Protein AF-A0A522FB74-F1 (afdb_monomer_lite)

Foldseek 3Di:
DDDPPDDVVVVVVVVVVPDDPDPVNVVLVVCLVQVPDPVNVVVVVVVVVVLVCCQVPVVVPPRPQDPVRPPVVVVVVVVVVVNVVSNVSVVVVVVVVVVVVVVVVVVVVVVVVVVVVVVVVVVVVVVVVVVVVVVVVVVVVVVVVVVVVVVVD

Secondary structure (DSSP, 8-state):
-------HHHHHHHHSSSS---HHHHHHHHHHHHHT-HHHHHHHHHHHHHHHHIIIII-TTS-SS-TTTHHHHHHHHHHHHHHHHHHHHHHHHHHHHHHHHHHHHHHHHHHHHHHHHHHHHHHHHHHHHHHHHHHHHHHHHHHHHHHHHHHH-

pLDDT: mean 82.55, std 15.72, range [42.62, 97.88]

Structure (mmCIF, N/CA/C/O backbone):
data_AF-A0A522FB74-F1
#
_entry.id   AF-A0A522FB74-F1
#
loop_
_atom_site.group_PDB
_atom_site.id
_atom_site.type_symbol
_atom_site.label_atom_id
_atom_site.label_alt_id
_atom_site.label_comp_id
_atom_site.label_asym_id
_atom_site.label_entity_id
_atom_site.label_seq_id
_atom_site.pdbx_PDB_ins_code
_atom_site.Cartn_x
_atom_site.Cartn_y
_atom_site.Cartn_z
_atom_site.occupancy
_atom_site.B_iso_or_equiv
_atom_site.auth_seq_id
_atom_site.auth_comp_id
_atom_site.auth_asym_id
_atom_site.auth_atom_id
_atom_site.pdbx_PDB_model_num
ATOM 1 N N . MET A 1 1 ? -20.667 -21.931 10.296 1.00 43.41 1 MET A N 1
ATOM 2 C CA . MET A 1 1 ? -19.981 -20.623 10.207 1.00 43.41 1 MET A CA 1
ATOM 3 C C . MET A 1 1 ? -20.466 -19.927 8.941 1.00 43.41 1 MET A C 1
ATOM 5 O O . MET A 1 1 ? -20.115 -20.399 7.867 1.00 43.41 1 MET A O 1
ATOM 9 N N . PRO A 1 2 ? -21.346 -18.915 9.025 1.00 42.62 2 PRO A N 1
ATOM 10 C CA . PRO A 1 2 ? -21.845 -18.206 7.855 1.00 42.62 2 PRO A CA 1
ATOM 11 C C . PRO A 1 2 ? -20.924 -17.029 7.503 1.00 42.62 2 PRO A C 1
ATOM 13 O O . PRO A 1 2 ? -20.409 -16.326 8.369 1.00 42.62 2 PRO A O 1
ATOM 16 N N . SER A 1 3 ? -20.697 -16.859 6.207 1.00 48.84 3 SER A N 1
ATOM 17 C CA . SER A 1 3 ? -19.811 -15.882 5.580 1.00 48.84 3 SER A CA 1
ATOM 18 C C . SER A 1 3 ? -20.250 -14.430 5.818 1.00 48.84 3 SER A C 1
ATOM 20 O O . SER A 1 3 ? -21.257 -13.981 5.270 1.00 48.84 3 SER A O 1
ATOM 22 N N . MET A 1 4 ? -19.442 -13.669 6.558 1.00 46.50 4 MET A N 1
ATOM 23 C CA . MET A 1 4 ? -19.565 -12.216 6.769 1.00 46.50 4 MET A CA 1
ATOM 24 C C . MET A 1 4 ? -19.074 -11.415 5.543 1.00 46.50 4 MET A C 1
ATOM 26 O O . MET A 1 4 ? -18.213 -10.552 5.659 1.00 46.50 4 MET A O 1
ATOM 30 N N . SER A 1 5 ? -19.584 -11.725 4.345 1.00 51.00 5 SER A N 1
ATOM 31 C CA . SER A 1 5 ? -19.177 -11.077 3.081 1.00 51.00 5 SER A CA 1
ATOM 32 C C . SER A 1 5 ? -20.302 -10.274 2.408 1.00 51.00 5 SER A C 1
ATOM 34 O O . SER A 1 5 ? -20.207 -9.970 1.224 1.00 51.00 5 SER A O 1
ATOM 36 N N . ASN A 1 6 ? -21.371 -9.924 3.129 1.00 47.00 6 ASN A N 1
ATOM 37 C CA . ASN A 1 6 ? -22.521 -9.202 2.565 1.00 47.00 6 ASN A CA 1
ATOM 38 C C . ASN A 1 6 ? -22.903 -7.965 3.396 1.00 47.00 6 ASN A C 1
ATOM 40 O O . ASN A 1 6 ? -24.075 -7.739 3.683 1.00 47.00 6 ASN A O 1
ATOM 44 N N . SER A 1 7 ? -21.921 -7.142 3.775 1.00 51.22 7 SER A N 1
ATOM 45 C CA . SER A 1 7 ? -22.206 -5.786 4.257 1.00 51.22 7 SER A CA 1
ATOM 46 C C . SER A 1 7 ? -22.421 -4.865 3.044 1.00 51.22 7 SER A C 1
ATOM 48 O O . SER A 1 7 ? -21.461 -4.649 2.300 1.00 51.22 7 SER A O 1
ATOM 50 N N . PRO A 1 8 ? -23.629 -4.304 2.818 1.00 50.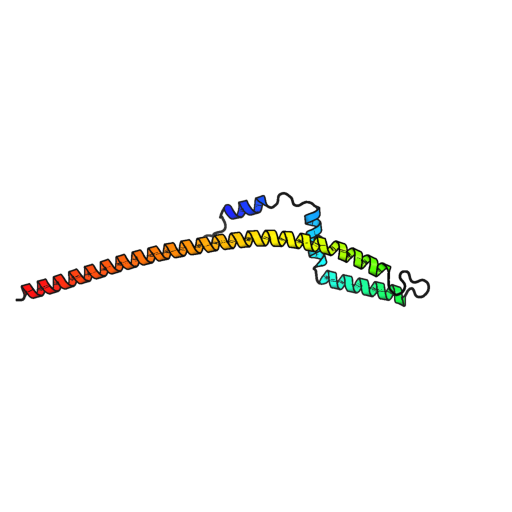22 8 PRO A N 1
ATOM 51 C CA . PRO A 1 8 ? -23.916 -3.433 1.666 1.00 50.22 8 PRO A CA 1
ATOM 52 C C . PRO A 1 8 ? -22.989 -2.205 1.597 1.00 50.22 8 PRO A C 1
ATOM 54 O O . PRO A 1 8 ? -22.637 -1.749 0.515 1.00 50.22 8 PRO A O 1
ATOM 57 N N . LEU 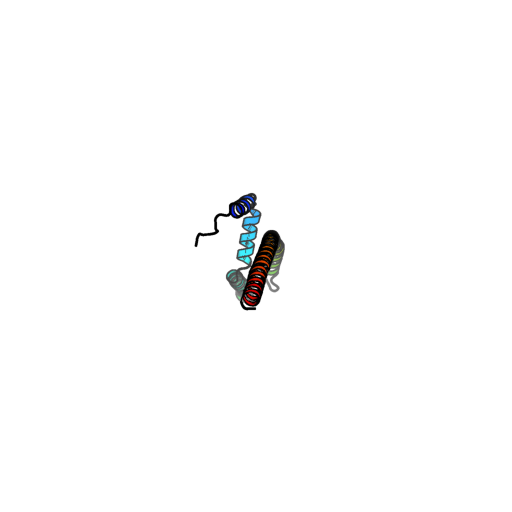A 1 9 ? -22.455 -1.779 2.746 1.00 52.88 9 LEU A N 1
ATOM 58 C CA . LEU A 1 9 ? -21.502 -0.673 2.866 1.00 52.88 9 LEU A CA 1
ATOM 59 C C . LEU A 1 9 ? -20.202 -0.872 2.061 1.00 52.88 9 LEU A C 1
ATOM 61 O O . LEU A 1 9 ? -19.642 0.101 1.569 1.00 52.88 9 LEU A O 1
ATOM 65 N N . VAL A 1 10 ? -19.721 -2.113 1.885 1.00 53.56 10 VAL A N 1
ATOM 66 C CA . VAL A 1 10 ? -18.457 -2.381 1.162 1.00 53.56 10 VAL A CA 1
ATOM 67 C C . VAL A 1 10 ? -18.645 -2.297 -0.357 1.00 53.56 10 VAL A C 1
ATOM 69 O O . VAL A 1 10 ? -17.727 -1.895 -1.074 1.00 53.56 10 VAL A O 1
ATOM 72 N N . LYS A 1 11 ? -19.840 -2.634 -0.859 1.00 49.81 11 LYS A N 1
ATOM 73 C CA . LYS A 1 11 ? -20.164 -2.548 -2.291 1.00 49.81 11 LYS A CA 1
ATOM 74 C C . LYS A 1 11 ? -20.390 -1.105 -2.739 1.00 49.81 11 LYS A C 1
ATOM 76 O O . LYS A 1 11 ? -19.923 -0.733 -3.813 1.00 49.81 11 LYS A O 1
ATOM 81 N N . ASP A 1 12 ? -21.025 -0.292 -1.899 1.00 51.41 12 ASP A N 1
ATOM 82 C CA . ASP A 1 12 ? -21.422 1.073 -2.262 1.00 51.41 12 ASP A CA 1
ATOM 83 C C . ASP A 1 12 ? -20.247 2.068 -2.278 1.00 51.41 12 ASP A C 1
ATOM 85 O O . ASP A 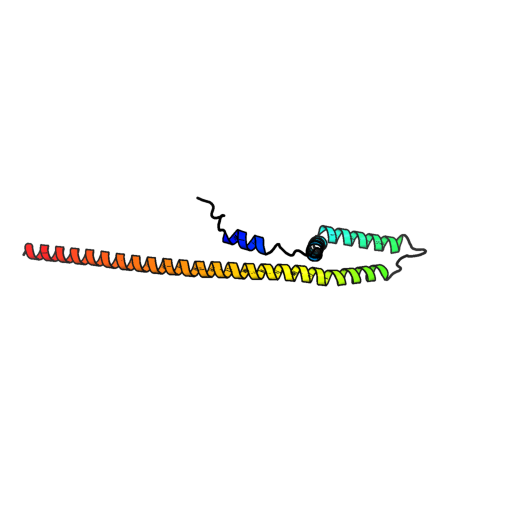1 12 ? -20.276 3.061 -3.007 1.00 51.41 12 ASP A O 1
ATOM 89 N N . THR A 1 13 ? -19.171 1.803 -1.527 1.00 54.12 13 THR A N 1
ATOM 90 C CA . THR A 1 13 ? -17.939 2.613 -1.594 1.00 54.12 13 THR A CA 1
ATOM 91 C C . THR A 1 13 ? -17.078 2.265 -2.813 1.00 54.12 13 THR A C 1
ATOM 93 O O . THR A 1 13 ? -16.439 3.151 -3.380 1.00 54.12 13 THR A O 1
ATOM 96 N N . GLN A 1 14 ? -17.073 1.002 -3.257 1.00 49.94 14 GLN A N 1
ATOM 97 C CA . GLN A 1 14 ? -16.309 0.591 -4.441 1.00 49.94 14 GLN A CA 1
ATOM 98 C C . GLN A 1 14 ? -16.949 1.062 -5.755 1.00 49.94 14 GLN A C 1
ATOM 100 O O . GLN A 1 14 ? -16.217 1.368 -6.693 1.00 49.94 14 GLN A O 1
ATOM 105 N N . SER A 1 15 ? -18.282 1.163 -5.828 1.00 46.66 15 SER A N 1
ATOM 106 C CA . SER A 1 15 ? -18.995 1.552 -7.055 1.00 46.66 15 SER A CA 1
ATOM 107 C C . SER A 1 15 ? -18.940 3.052 -7.374 1.00 46.66 15 SER A C 1
ATOM 109 O O . SER A 1 15 ? -19.028 3.422 -8.540 1.00 46.66 15 SER A O 1
ATOM 111 N N . LYS A 1 16 ? -18.742 3.925 -6.376 1.00 46.28 16 LYS A N 1
ATOM 112 C CA . LYS A 1 16 ? -18.698 5.390 -6.574 1.00 46.28 16 LYS A CA 1
ATOM 113 C C . LYS A 1 16 ? -17.320 5.967 -6.918 1.00 46.28 16 LYS A C 1
ATOM 115 O O . LYS A 1 16 ? -17.236 7.127 -7.300 1.00 46.28 16 LYS A O 1
ATOM 120 N N . GLN A 1 17 ? -16.235 5.200 -6.789 1.00 50.44 17 GLN A N 1
ATOM 121 C CA . GLN A 1 17 ? -14.875 5.677 -7.105 1.00 50.44 17 GLN A CA 1
ATOM 122 C C . GLN A 1 17 ? -14.443 5.418 -8.557 1.00 50.44 17 GLN A C 1
ATOM 124 O O . GLN A 1 17 ? -13.392 5.900 -8.977 1.00 50.44 17 GLN A O 1
ATOM 129 N N . SER A 1 18 ? -15.222 4.656 -9.324 1.00 49.25 18 SER A N 1
ATOM 130 C CA . SER A 1 18 ? -14.864 4.204 -10.673 1.00 49.25 18 SER A CA 1
ATOM 131 C C . SER A 1 18 ? -15.356 5.097 -11.816 1.00 49.25 18 SER A C 1
ATOM 133 O O . SER A 1 18 ? -15.224 4.692 -12.966 1.00 49.25 18 SER A O 1
ATOM 135 N N . GLU A 1 19 ? -15.921 6.278 -11.548 1.00 50.53 19 GLU A N 1
ATOM 136 C CA . GLU A 1 19 ? -16.650 7.019 -12.592 1.00 50.53 19 GLU A CA 1
ATOM 137 C C . GLU A 1 19 ? -15.868 8.064 -13.398 1.00 50.53 19 GLU A C 1
ATOM 139 O O . GLU A 1 19 ? -16.383 8.489 -14.421 1.00 50.53 19 GLU A O 1
ATOM 144 N N . GLU A 1 20 ? -14.603 8.384 -13.102 1.00 51.19 20 GLU A N 1
ATOM 145 C CA . GLU A 1 20 ? -13.811 9.251 -14.005 1.00 51.19 20 GLU A CA 1
ATOM 146 C C . GLU A 1 20 ? -12.353 8.794 -14.159 1.00 51.19 20 GLU A C 1
ATOM 148 O O . GLU A 1 20 ? -11.385 9.502 -13.871 1.00 51.19 20 GLU A O 1
ATOM 153 N N . ALA A 1 21 ? -12.158 7.567 -14.646 1.00 57.88 21 ALA A N 1
ATOM 154 C CA . ALA A 1 21 ? -10.855 7.162 -15.161 1.00 57.88 21 ALA A CA 1
ATOM 155 C C . ALA A 1 21 ? -10.620 7.814 -16.536 1.00 57.88 21 ALA A C 1
ATOM 157 O O . ALA A 1 21 ? -10.819 7.193 -17.578 1.00 57.88 21 ALA A O 1
ATOM 158 N N . THR A 1 22 ? -10.186 9.077 -16.546 1.00 73.12 22 THR A N 1
ATOM 159 C CA . THR A 1 22 ? -9.693 9.745 -17.759 1.00 73.12 22 THR A CA 1
ATOM 160 C C . THR A 1 22 ? -8.660 8.851 -18.448 1.00 73.12 22 THR A C 1
ATOM 162 O O . THR A 1 22 ? -7.782 8.295 -17.788 1.00 73.12 22 THR A O 1
ATOM 165 N N . ILE A 1 23 ? -8.729 8.727 -19.777 1.00 72.94 23 ILE A N 1
ATOM 166 C CA . ILE A 1 23 ? -7.846 7.865 -20.591 1.00 72.94 23 ILE A CA 1
ATOM 167 C C . ILE A 1 23 ? -6.359 8.082 -20.245 1.00 72.94 23 ILE A C 1
ATOM 169 O O . ILE A 1 23 ? -5.582 7.127 -20.181 1.00 72.94 23 ILE A O 1
ATOM 173 N N . GLY A 1 24 ? -5.978 9.326 -19.928 1.00 73.06 24 GLY A N 1
ATOM 174 C CA . GLY A 1 24 ? -4.637 9.684 -19.462 1.00 73.06 24 GLY A CA 1
ATOM 175 C C . GLY A 1 24 ? -4.211 8.995 -18.158 1.00 73.06 24 GLY A C 1
ATOM 176 O O . GLY A 1 24 ? -3.069 8.559 -18.059 1.00 73.06 24 GLY A O 1
ATOM 177 N N . ASN A 1 25 ? -5.118 8.808 -17.194 1.00 71.75 25 ASN A N 1
ATOM 178 C CA . ASN A 1 25 ? -4.823 8.116 -15.934 1.00 71.75 25 ASN A CA 1
ATOM 179 C C . ASN A 1 25 ? -4.562 6.622 -16.154 1.00 71.75 25 ASN A C 1
ATOM 181 O O . ASN A 1 25 ? -3.636 6.070 -15.562 1.00 71.75 25 ASN A O 1
ATOM 185 N N . ILE A 1 26 ? -5.336 5.985 -17.038 1.00 76.81 26 ILE A N 1
ATOM 186 C CA . ILE A 1 26 ? -5.166 4.566 -17.384 1.00 76.81 26 ILE A CA 1
ATOM 187 C C . ILE A 1 26 ? -3.825 4.356 -18.093 1.00 76.81 26 ILE A C 1
ATOM 189 O O . ILE A 1 26 ? -3.089 3.422 -17.770 1.00 76.81 26 ILE A O 1
ATOM 193 N N . LEU A 1 27 ? -3.487 5.236 -19.041 1.00 76.62 27 LEU A N 1
ATOM 194 C CA . LEU A 1 27 ? -2.220 5.173 -19.763 1.00 76.62 27 LEU A CA 1
ATOM 195 C C . LEU A 1 27 ? -1.026 5.430 -18.832 1.00 76.62 27 LEU A C 1
ATOM 197 O O . LEU A 1 27 ? -0.058 4.672 -18.866 1.00 76.62 27 LEU A O 1
ATOM 201 N N . ALA A 1 28 ? -1.118 6.436 -17.958 1.00 76.56 28 ALA A N 1
ATOM 202 C CA . ALA A 1 28 ? -0.094 6.751 -16.966 1.00 76.56 28 ALA A CA 1
ATOM 203 C C . ALA A 1 28 ? 0.159 5.584 -15.997 1.00 76.56 28 ALA A C 1
ATOM 205 O O . ALA A 1 28 ? 1.315 5.238 -15.763 1.00 76.56 28 ALA A O 1
ATOM 206 N N . ASP A 1 29 ? -0.889 4.925 -15.487 1.00 74.31 29 ASP A N 1
ATOM 207 C CA . ASP A 1 29 ? -0.718 3.750 -14.621 1.00 74.31 29 ASP A CA 1
ATOM 208 C C . ASP A 1 29 ? -0.073 2.579 -15.360 1.00 74.31 29 ASP A C 1
ATOM 210 O O . ASP A 1 29 ? 0.813 1.917 -14.818 1.00 74.31 29 ASP A O 1
ATOM 214 N N . LYS A 1 30 ? -0.452 2.344 -16.620 1.00 78.12 30 LYS A N 1
ATOM 215 C CA . LYS A 1 30 ? 0.164 1.289 -17.433 1.00 78.12 30 LYS A CA 1
ATOM 216 C C . LYS A 1 30 ? 1.650 1.557 -17.674 1.00 78.12 30 LYS A C 1
ATOM 218 O O . LYS A 1 30 ? 2.453 0.635 -17.550 1.00 78.12 30 LYS A O 1
ATOM 223 N N . ILE A 1 31 ? 2.013 2.805 -17.979 1.00 76.81 31 ILE A N 1
ATOM 224 C CA . ILE A 1 31 ? 3.406 3.229 -18.181 1.00 76.81 31 ILE A CA 1
ATOM 225 C C . ILE A 1 31 ? 4.198 3.122 -16.874 1.00 76.81 31 ILE A C 1
ATOM 227 O O . ILE A 1 31 ? 5.315 2.613 -16.893 1.00 76.81 31 ILE A O 1
ATOM 231 N N . ALA A 1 32 ? 3.626 3.523 -15.735 1.00 78.75 32 ALA A N 1
ATOM 232 C CA . ALA A 1 32 ? 4.281 3.415 -14.432 1.00 78.75 32 ALA A CA 1
ATOM 233 C C . ALA A 1 32 ? 4.533 1.951 -14.026 1.00 78.75 32 ALA A C 1
ATOM 235 O O . ALA A 1 32 ? 5.622 1.609 -13.564 1.00 78.75 32 ALA A O 1
ATOM 236 N N . ILE A 1 33 ? 3.555 1.064 -14.244 1.00 76.00 33 ILE A N 1
ATOM 237 C CA . ILE A 1 33 ? 3.686 -0.374 -13.959 1.00 76.00 33 ILE A CA 1
ATOM 238 C C . ILE A 1 33 ? 4.703 -1.031 -14.901 1.00 76.00 33 ILE A C 1
ATOM 240 O O . ILE A 1 33 ? 5.499 -1.865 -14.470 1.00 76.00 33 ILE A O 1
ATOM 244 N N . PHE A 1 34 ? 4.702 -0.653 -16.181 1.00 77.88 34 PHE A N 1
ATOM 245 C CA . PHE A 1 34 ? 5.637 -1.188 -17.168 1.00 77.88 34 PHE A CA 1
ATOM 246 C C . PHE A 1 34 ? 7.076 -0.714 -16.918 1.00 77.88 34 PHE A C 1
ATOM 248 O O . PHE A 1 34 ? 7.994 -1.533 -16.886 1.00 77.88 34 PHE A O 1
ATOM 255 N N . GLY A 1 35 ? 7.263 0.584 -16.662 1.00 77.94 35 GLY A N 1
ATOM 256 C CA . GLY A 1 35 ? 8.562 1.192 -16.371 1.00 77.94 35 GLY A CA 1
ATOM 257 C C . GLY A 1 35 ? 9.191 0.712 -15.059 1.00 77.94 35 GLY A C 1
ATOM 258 O O . GLY A 1 35 ? 10.412 0.680 -14.952 1.00 77.94 35 GLY A O 1
ATOM 259 N N . GLY A 1 36 ? 8.381 0.277 -14.088 1.00 75.19 36 GLY A N 1
ATOM 260 C CA . GLY A 1 36 ? 8.849 -0.291 -12.818 1.00 75.19 36 GLY A CA 1
ATOM 261 C C . GLY A 1 36 ? 9.206 -1.784 -12.858 1.00 75.19 36 GLY A C 1
ATOM 262 O O . GLY A 1 36 ? 9.572 -2.351 -11.829 1.00 75.19 36 GLY A O 1
ATOM 263 N N . SER A 1 37 ? 9.078 -2.458 -14.005 1.00 87.50 37 SER A N 1
ATOM 264 C CA . SER A 1 37 ? 9.347 -3.895 -14.108 1.00 87.50 37 SER A CA 1
ATOM 265 C C . SER A 1 37 ? 10.840 -4.194 -14.258 1.00 87.50 37 SER A C 1
ATOM 267 O O . SER A 1 37 ? 11.506 -3.678 -15.155 1.00 87.50 37 SER A O 1
ATOM 269 N N . TRP A 1 38 ? 11.350 -5.138 -13.461 1.00 87.25 38 TRP A N 1
ATOM 270 C CA . TRP A 1 38 ? 12.729 -5.638 -13.563 1.00 87.25 38 TRP A CA 1
ATOM 271 C C . TRP A 1 38 ? 13.093 -6.134 -14.970 1.00 87.25 38 TRP A C 1
ATOM 273 O O . TRP A 1 38 ? 14.211 -5.928 -15.435 1.00 87.25 38 TRP A O 1
ATOM 283 N N . LYS A 1 39 ? 12.138 -6.745 -15.684 1.00 88.44 39 LYS A N 1
ATOM 284 C CA . LYS A 1 39 ? 12.358 -7.233 -17.055 1.00 88.44 39 LYS A CA 1
ATOM 285 C C . LYS A 1 39 ? 12.546 -6.089 -18.055 1.00 88.44 39 LYS A C 1
ATOM 287 O O . LYS A 1 39 ? 13.373 -6.206 -18.955 1.00 88.44 39 LYS A O 1
ATOM 292 N N . PHE A 1 40 ? 11.806 -4.990 -17.887 1.00 87.75 40 PHE A N 1
ATOM 293 C CA . PHE A 1 40 ? 11.937 -3.804 -18.735 1.00 87.75 40 PHE A CA 1
ATOM 294 C C . PHE A 1 40 ? 13.299 -3.139 -18.527 1.00 87.75 40 PHE A C 1
ATOM 296 O O . PHE A 1 40 ? 13.991 -2.867 -19.503 1.00 87.75 40 PHE A O 1
ATOM 303 N N . LEU A 1 41 ? 13.718 -2.969 -17.270 1.00 88.19 41 LEU A N 1
ATOM 304 C CA . LEU A 1 41 ? 14.999 -2.350 -16.930 1.00 88.19 41 LEU A CA 1
ATOM 305 C C . LEU A 1 41 ? 16.185 -3.116 -17.537 1.00 88.19 41 LEU A C 1
ATOM 307 O O . LEU A 1 41 ? 17.056 -2.511 -18.158 1.00 88.19 41 LEU A O 1
ATOM 311 N N . ILE A 1 42 ? 16.183 -4.449 -17.432 1.00 91.81 42 ILE A N 1
ATOM 312 C CA . ILE A 1 42 ? 17.231 -5.302 -18.013 1.00 91.81 42 ILE A CA 1
ATOM 313 C C . ILE A 1 42 ? 17.218 -5.229 -19.547 1.00 91.81 42 ILE A C 1
ATOM 315 O O . ILE A 1 42 ? 18.267 -5.040 -20.160 1.00 91.81 42 ILE A O 1
ATOM 319 N N . SER A 1 43 ? 16.044 -5.330 -20.180 1.00 91.94 43 SER A N 1
ATOM 320 C CA . SER A 1 43 ? 15.928 -5.224 -21.642 1.00 91.94 43 SER A CA 1
ATOM 321 C C . SER A 1 43 ? 16.382 -3.856 -22.162 1.00 91.94 43 SER A C 1
ATOM 323 O O . SER A 1 43 ? 17.030 -3.784 -23.204 1.00 91.94 43 SER A O 1
ATOM 325 N N . PHE A 1 44 ? 16.051 -2.779 -21.448 1.00 89.88 44 PHE A N 1
ATOM 326 C CA . PHE A 1 44 ? 16.448 -1.417 -21.793 1.00 89.88 44 PHE A CA 1
ATOM 327 C C . PHE A 1 44 ? 17.963 -1.227 -21.649 1.00 89.88 44 PHE A C 1
ATOM 329 O O . PHE A 1 44 ? 18.599 -0.696 -22.553 1.00 89.88 44 PHE A O 1
ATOM 336 N N . ALA A 1 45 ? 18.569 -1.743 -20.576 1.00 90.38 45 ALA A N 1
ATOM 337 C CA . ALA A 1 45 ? 20.019 -1.713 -20.390 1.00 90.38 45 ALA A CA 1
ATOM 338 C C . ALA A 1 45 ? 20.770 -2.475 -21.498 1.00 90.38 45 ALA A C 1
ATOM 340 O O . ALA A 1 45 ? 21.771 -1.979 -22.015 1.00 90.38 45 ALA A O 1
ATOM 341 N N . ILE A 1 46 ? 20.266 -3.643 -21.913 1.00 94.81 46 ILE A N 1
ATOM 342 C CA . ILE A 1 46 ? 20.836 -4.409 -23.033 1.00 94.81 46 ILE A CA 1
ATOM 343 C C . ILE A 1 46 ? 20.722 -3.619 -24.339 1.00 94.81 46 ILE A C 1
ATOM 345 O O . ILE A 1 46 ? 21.703 -3.513 -25.069 1.00 94.81 46 ILE A O 1
ATOM 349 N N . PHE A 1 47 ? 19.557 -3.030 -24.623 1.00 91.56 47 PHE A N 1
ATOM 350 C CA . PHE A 1 47 ? 19.361 -2.194 -25.809 1.00 91.56 47 PHE A CA 1
ATOM 351 C C . PHE A 1 47 ? 20.361 -1.028 -25.857 1.00 91.56 47 PHE A C 1
ATOM 353 O O . PHE A 1 47 ? 20.997 -0.800 -26.885 1.00 91.56 47 PHE A O 1
ATOM 360 N N . MET A 1 48 ? 20.562 -0.347 -24.728 1.00 89.75 48 MET A N 1
ATOM 361 C CA . MET A 1 48 ? 21.531 0.744 -24.598 1.00 89.75 48 MET A CA 1
ATOM 362 C C . MET A 1 48 ? 22.971 0.269 -24.822 1.00 89.75 48 MET A C 1
ATOM 364 O O . MET A 1 48 ? 23.728 0.921 -25.538 1.00 89.75 48 MET A O 1
ATOM 368 N N . ALA A 1 49 ? 23.348 -0.887 -24.266 1.00 90.00 49 ALA A N 1
ATOM 369 C CA . ALA A 1 49 ? 24.668 -1.478 -24.477 1.00 90.00 49 ALA A CA 1
ATOM 370 C C . ALA A 1 49 ? 24.900 -1.862 -25.948 1.00 90.00 49 ALA A C 1
ATOM 372 O O . ALA A 1 49 ? 25.968 -1.592 -26.495 1.00 90.00 49 ALA A O 1
ATOM 373 N N . VAL A 1 50 ? 23.894 -2.436 -26.614 1.00 90.62 50 VAL A N 1
ATOM 374 C CA . VAL A 1 50 ? 23.959 -2.766 -28.046 1.00 90.62 50 VAL A CA 1
ATOM 375 C C . VAL A 1 50 ? 24.101 -1.499 -28.890 1.00 90.62 50 VAL A C 1
ATOM 377 O O . VAL A 1 50 ? 24.944 -1.465 -29.783 1.00 90.62 50 VAL A O 1
ATOM 380 N N . TRP A 1 51 ? 23.338 -0.445 -28.588 1.00 85.69 51 TRP A N 1
ATOM 381 C CA . TRP A 1 51 ? 23.429 0.841 -29.288 1.00 85.69 51 TRP A CA 1
ATOM 382 C C . TRP A 1 51 ? 24.817 1.476 -29.157 1.00 85.69 51 TRP A C 1
ATOM 384 O O . TRP A 1 51 ? 25.382 1.959 -30.143 1.00 85.69 51 TRP A O 1
ATOM 394 N N . LEU A 1 52 ? 25.378 1.429 -27.946 1.00 85.06 52 LEU A N 1
ATOM 395 C CA . LEU A 1 52 ? 26.714 1.919 -27.635 1.00 85.06 52 LEU A CA 1
ATOM 396 C C . LEU A 1 52 ? 27.793 1.159 -28.422 1.00 85.06 52 LEU A C 1
ATOM 398 O O . LEU A 1 52 ? 28.636 1.774 -29.074 1.00 85.06 52 LEU A O 1
ATOM 402 N N . ILE A 1 53 ? 27.747 -0.177 -28.396 1.00 85.94 53 ILE A N 1
ATOM 403 C CA . ILE A 1 53 ? 28.692 -1.051 -29.107 1.00 85.94 53 ILE A CA 1
ATOM 404 C C . ILE A 1 53 ? 28.569 -0.858 -30.622 1.00 85.94 53 ILE A C 1
ATOM 406 O O . ILE A 1 53 ? 29.584 -0.758 -31.305 1.00 85.94 53 ILE A O 1
ATOM 410 N N . ALA A 1 54 ? 27.349 -0.756 -31.156 1.00 84.19 54 ALA A N 1
ATOM 411 C CA . ALA A 1 54 ? 27.120 -0.549 -32.582 1.00 84.19 54 ALA A CA 1
ATOM 412 C C . ALA A 1 54 ? 27.681 0.795 -33.073 1.00 84.19 54 ALA A C 1
ATOM 414 O O . ALA A 1 54 ? 28.391 0.830 -34.078 1.00 84.19 54 ALA A O 1
ATOM 415 N N . ASN A 1 55 ? 27.436 1.891 -32.349 1.00 82.06 55 ASN A N 1
ATOM 416 C CA . ASN A 1 55 ? 27.981 3.201 -32.722 1.00 82.06 55 ASN A CA 1
ATOM 417 C C . ASN A 1 55 ? 29.505 3.280 -32.551 1.00 82.06 55 ASN A C 1
ATOM 419 O O . ASN A 1 55 ? 30.163 3.954 -33.337 1.00 82.06 55 ASN A O 1
ATOM 423 N N . SER A 1 56 ? 30.067 2.576 -31.564 1.00 77.25 56 SER A N 1
ATOM 424 C CA . SER A 1 56 ? 31.505 2.602 -31.276 1.00 77.25 56 SER A CA 1
ATOM 425 C C . SER A 1 56 ? 32.334 1.683 -32.191 1.00 77.25 56 SER A C 1
ATOM 427 O O . SER A 1 56 ? 33.392 2.090 -32.662 1.00 77.25 56 SER A O 1
ATOM 429 N N . LEU A 1 57 ? 31.868 0.458 -32.481 1.00 72.88 57 LEU A N 1
ATOM 430 C CA . LEU A 1 57 ? 32.642 -0.546 -33.234 1.00 72.88 57 LEU A CA 1
ATOM 431 C C . LEU A 1 57 ? 32.247 -0.671 -34.712 1.00 72.88 57 LEU A C 1
ATOM 433 O O . LEU A 1 57 ? 33.117 -0.891 -35.550 1.00 72.88 57 LEU A O 1
ATOM 437 N N . ILE A 1 58 ? 30.955 -0.587 -35.049 1.00 65.12 58 ILE A N 1
ATOM 438 C CA . ILE A 1 58 ? 30.476 -0.864 -36.417 1.00 65.12 58 ILE A CA 1
ATOM 439 C C . ILE A 1 58 ? 30.595 0.373 -37.312 1.00 65.12 58 ILE A C 1
ATOM 441 O O . ILE A 1 58 ? 30.813 0.257 -38.516 1.00 65.12 58 ILE A O 1
ATOM 445 N N . PHE A 1 59 ? 30.482 1.565 -36.733 1.00 62.03 59 PHE A N 1
ATOM 446 C CA . PHE A 1 59 ? 30.335 2.809 -37.478 1.00 62.03 59 PHE A CA 1
ATOM 447 C C . PHE A 1 59 ? 31.587 3.698 -37.400 1.00 62.03 59 PHE A C 1
ATOM 449 O O . PHE A 1 59 ? 31.495 4.917 -37.306 1.00 62.03 59 PHE A O 1
ATOM 456 N N . TRP A 1 60 ? 32.776 3.089 -37.471 1.00 59.75 60 TRP A N 1
ATOM 457 C CA . TRP A 1 60 ? 34.060 3.787 -37.299 1.00 59.75 60 TRP A CA 1
ATOM 458 C C . TRP A 1 60 ? 34.304 4.891 -38.350 1.00 59.75 60 TRP A C 1
ATOM 460 O O . TRP A 1 60 ? 34.966 5.884 -38.061 1.00 59.75 60 TRP A O 1
ATOM 470 N N . TRP A 1 61 ? 33.737 4.761 -39.558 1.00 62.88 61 TRP A N 1
ATOM 471 C CA . TRP A 1 61 ? 33.957 5.715 -40.655 1.00 62.88 61 TRP A CA 1
ATOM 472 C C . TRP A 1 61 ? 32.981 6.905 -40.709 1.00 62.88 61 TRP A C 1
ATOM 474 O O . TRP A 1 61 ? 33.329 7.911 -41.315 1.00 62.88 61 TRP A O 1
ATOM 484 N N . ASN A 1 62 ? 31.781 6.815 -40.118 1.00 69.12 62 ASN A N 1
ATOM 485 C CA . ASN A 1 62 ? 30.762 7.887 -40.144 1.00 69.12 62 ASN A CA 1
ATOM 486 C C . ASN A 1 62 ? 29.804 7.817 -38.935 1.00 69.12 62 ASN A C 1
ATOM 488 O O . ASN A 1 62 ? 28.597 7.681 -39.130 1.00 69.12 62 ASN A O 1
ATOM 492 N N . PRO A 1 63 ? 30.301 7.803 -37.687 1.00 69.69 63 PRO A N 1
ATOM 493 C CA . PRO A 1 63 ? 29.481 7.464 -36.526 1.00 69.69 63 PRO A CA 1
ATOM 494 C C . PRO A 1 63 ? 28.212 8.320 -36.444 1.00 69.69 63 PRO A C 1
ATOM 496 O O . PRO A 1 63 ? 28.287 9.547 -36.464 1.00 69.69 63 PRO A O 1
ATOM 499 N N . ALA A 1 64 ? 27.050 7.662 -36.363 1.00 71.50 64 ALA A N 1
ATOM 500 C CA . ALA A 1 64 ? 25.755 8.339 -36.281 1.00 71.50 64 ALA A CA 1
ATOM 501 C C . ALA A 1 64 ? 25.599 9.116 -34.959 1.00 71.50 64 ALA A C 1
ATOM 503 O O . ALA A 1 64 ? 24.972 10.173 -34.942 1.00 71.50 64 ALA A O 1
ATOM 504 N N . ASP A 1 65 ? 26.205 8.619 -33.875 1.00 79.69 65 ASP A N 1
ATOM 505 C CA . ASP A 1 65 ? 26.319 9.305 -32.583 1.00 79.69 65 ASP A CA 1
ATOM 506 C C . ASP A 1 65 ? 27.757 9.147 -32.035 1.00 79.69 65 ASP A C 1
ATOM 508 O O . ASP A 1 65 ? 28.056 8.164 -31.348 1.00 79.69 65 ASP A O 1
ATOM 512 N N . PRO A 1 66 ? 28.692 10.053 -32.391 1.00 76.75 66 PRO A N 1
ATOM 513 C CA . PRO A 1 66 ? 30.073 10.004 -31.919 1.00 76.75 66 PRO A CA 1
ATOM 514 C C . PRO A 1 66 ? 30.149 10.167 -30.399 1.00 76.75 66 PRO A C 1
ATOM 516 O O . PRO A 1 66 ? 29.336 10.869 -29.797 1.00 76.75 66 PRO A O 1
ATOM 519 N N . TYR A 1 67 ? 31.177 9.587 -29.773 1.00 72.75 67 TYR A N 1
ATOM 520 C CA . TYR A 1 67 ? 31.492 9.857 -28.366 1.00 72.75 67 TYR A CA 1
ATOM 521 C C . TYR A 1 67 ? 31.591 11.382 -28.160 1.00 72.75 67 TYR A C 1
ATOM 523 O O . TYR A 1 67 ? 32.404 12.004 -28.850 1.00 72.75 67 TYR A O 1
ATOM 531 N N . PRO A 1 68 ? 30.774 12.024 -27.294 1.00 76.25 68 PRO A N 1
ATOM 532 C CA . PRO A 1 68 ? 30.157 11.527 -26.051 1.00 76.25 68 PRO A CA 1
ATOM 533 C C . PRO A 1 68 ? 28.654 11.120 -26.093 1.00 76.25 68 PRO A C 1
ATOM 535 O O . PRO A 1 68 ? 27.993 11.169 -25.058 1.00 76.25 68 PRO A O 1
ATOM 538 N N . PHE A 1 69 ? 28.106 10.697 -27.239 1.00 84.69 69 PHE A N 1
ATOM 539 C CA . PHE A 1 69 ? 26.721 10.204 -27.423 1.00 84.69 69 PHE A CA 1
ATOM 540 C C . PHE A 1 69 ? 25.613 11.223 -27.096 1.00 84.69 69 PHE A C 1
ATOM 542 O O . PHE A 1 69 ? 24.792 11.037 -26.188 1.00 84.69 69 PHE A O 1
ATOM 549 N N . ILE A 1 70 ? 25.592 12.340 -27.825 1.00 85.69 70 ILE A N 1
ATOM 550 C CA . ILE A 1 70 ? 24.689 13.464 -27.544 1.00 85.69 70 ILE A CA 1
ATOM 551 C C . ILE A 1 70 ? 23.214 13.102 -27.767 1.00 85.69 70 ILE A C 1
ATOM 553 O O . ILE A 1 70 ? 22.355 13.540 -26.998 1.00 85.69 70 ILE A O 1
ATOM 557 N N . PHE A 1 71 ? 22.908 12.275 -28.771 1.00 86.00 71 PHE A N 1
ATOM 558 C CA . PHE A 1 71 ? 21.528 11.890 -29.080 1.00 86.00 71 PHE A CA 1
ATOM 559 C C . PHE A 1 71 ? 20.957 10.951 -28.027 1.00 86.00 71 PHE A C 1
ATOM 561 O O . PHE A 1 71 ? 19.840 11.156 -27.546 1.00 86.00 71 PHE A O 1
ATOM 568 N N . LEU A 1 72 ? 21.736 9.945 -27.633 1.00 87.81 72 LEU A N 1
ATOM 569 C CA . LEU A 1 72 ? 21.350 9.014 -26.580 1.00 87.81 72 LEU A CA 1
ATOM 570 C C . LEU A 1 72 ? 21.112 9.746 -25.251 1.00 87.81 72 LEU A C 1
ATOM 572 O O . LEU A 1 72 ? 20.108 9.501 -24.577 1.00 87.81 72 LEU A O 1
ATOM 576 N N . ASN A 1 73 ? 21.982 10.698 -24.912 1.00 89.69 73 ASN A N 1
ATOM 577 C CA . ASN A 1 73 ? 21.823 11.520 -23.717 1.00 89.69 73 ASN A CA 1
ATOM 578 C C . ASN A 1 73 ? 20.561 12.407 -23.771 1.00 89.69 73 ASN A C 1
ATOM 580 O O . ASN A 1 73 ? 19.831 12.524 -22.783 1.00 89.69 73 ASN A O 1
ATOM 584 N N . LEU A 1 74 ? 20.259 12.992 -24.935 1.00 90.38 74 LEU A N 1
ATOM 585 C CA . LEU A 1 74 ? 19.057 13.804 -25.136 1.00 90.38 74 LEU A CA 1
ATOM 586 C C . LEU A 1 74 ? 17.775 12.979 -24.934 1.00 90.38 74 LEU A C 1
ATOM 588 O O . LEU A 1 74 ? 16.871 13.402 -24.209 1.00 90.38 74 LEU A O 1
ATOM 592 N N . ILE A 1 75 ? 17.709 11.789 -25.537 1.00 90.19 75 ILE A N 1
ATOM 593 C CA . ILE A 1 75 ? 16.549 10.895 -25.432 1.00 90.19 75 ILE A CA 1
ATOM 594 C C . ILE A 1 75 ? 16.350 10.440 -23.983 1.00 90.19 75 ILE A C 1
ATOM 596 O O . ILE A 1 75 ? 15.230 10.504 -23.477 1.00 90.19 75 ILE A O 1
ATOM 600 N N . LEU A 1 76 ? 17.421 10.031 -23.295 1.00 90.75 76 LEU A N 1
ATOM 601 C CA . LEU A 1 76 ? 17.364 9.638 -21.884 1.00 90.75 76 LEU A CA 1
ATOM 602 C C . LEU A 1 76 ? 16.864 10.771 -20.985 1.00 90.75 76 LEU A C 1
ATOM 604 O O . LEU A 1 76 ? 16.012 10.547 -20.125 1.00 90.75 76 LEU A O 1
ATOM 608 N N . SER A 1 77 ? 17.366 11.987 -21.200 1.00 93.38 77 SER A N 1
ATOM 609 C CA . SER A 1 77 ? 16.976 13.160 -20.414 1.00 93.38 77 SER A CA 1
ATOM 610 C C . SER A 1 77 ? 15.496 13.494 -20.608 1.00 93.38 77 SER A C 1
ATOM 612 O O . SER A 1 77 ? 14.775 13.730 -19.638 1.00 93.38 77 SER A O 1
ATOM 614 N N . CYS A 1 78 ? 15.010 13.444 -21.853 1.00 93.06 78 CYS A N 1
ATOM 615 C CA . CYS A 1 78 ? 13.595 13.634 -22.163 1.00 93.06 78 CYS A CA 1
ATOM 616 C C . CYS A 1 78 ? 12.723 12.538 -21.529 1.00 93.06 78 CYS A C 1
ATOM 618 O O . CYS A 1 78 ? 11.716 12.839 -20.883 1.00 93.06 78 CYS A O 1
ATOM 620 N N . LEU A 1 79 ? 13.144 11.274 -21.639 1.00 90.62 79 LEU A N 1
ATOM 621 C CA . LEU A 1 79 ? 12.433 10.137 -21.062 1.00 90.62 79 LEU A CA 1
ATOM 622 C C . LEU A 1 79 ? 12.314 10.273 -19.538 1.00 90.62 79 LEU A C 1
ATOM 624 O O . LEU A 1 79 ? 11.218 10.141 -18.997 1.00 90.62 79 LEU A O 1
ATOM 628 N N . SER A 1 80 ? 13.411 10.611 -18.855 1.00 90.25 80 SER A N 1
ATOM 629 C CA . SER A 1 80 ? 13.420 10.835 -17.406 1.00 90.25 80 SER A CA 1
ATOM 630 C C . SER A 1 80 ? 12.540 12.020 -16.996 1.00 90.25 80 SER A C 1
ATOM 632 O O . SER A 1 80 ? 11.838 11.943 -15.987 1.00 90.25 80 SER A O 1
ATOM 634 N N . SER A 1 81 ? 12.555 13.109 -17.772 1.00 94.19 81 SER A N 1
ATOM 635 C CA . SER A 1 81 ? 11.748 14.304 -17.500 1.00 94.19 81 SER A CA 1
ATOM 636 C C . SER A 1 81 ? 10.246 14.014 -17.565 1.00 94.19 81 SER A C 1
ATOM 638 O O . SER A 1 81 ? 9.504 14.479 -16.704 1.00 94.19 81 SER A O 1
ATOM 640 N N . VAL A 1 82 ? 9.800 13.198 -18.525 1.00 89.19 82 VAL A N 1
ATOM 641 C CA . VAL A 1 82 ? 8.391 12.781 -18.647 1.00 89.19 82 VAL A CA 1
ATOM 642 C C . VAL A 1 82 ? 8.021 11.705 -17.619 1.00 89.19 82 VAL A C 1
ATOM 644 O O . VAL A 1 82 ? 6.889 11.671 -17.137 1.00 89.19 82 VAL A O 1
ATOM 647 N N . GLN A 1 83 ? 8.960 10.838 -17.235 1.00 88.75 83 GLN A N 1
ATOM 648 C CA . GLN A 1 83 ? 8.719 9.783 -16.247 1.00 88.75 83 GLN A CA 1
ATOM 649 C C . GLN A 1 83 ? 8.440 10.326 -14.840 1.00 88.75 83 GLN A C 1
ATOM 651 O O . GLN A 1 83 ? 7.519 9.840 -14.184 1.00 88.75 83 GLN A O 1
ATOM 656 N N . ALA A 1 84 ? 9.184 11.336 -14.379 1.00 89.44 84 ALA A N 1
ATOM 657 C CA . ALA A 1 84 ? 9.030 11.901 -13.035 1.00 89.44 84 ALA A CA 1
ATOM 658 C C . ALA A 1 84 ? 7.583 12.340 -12.686 1.00 89.44 8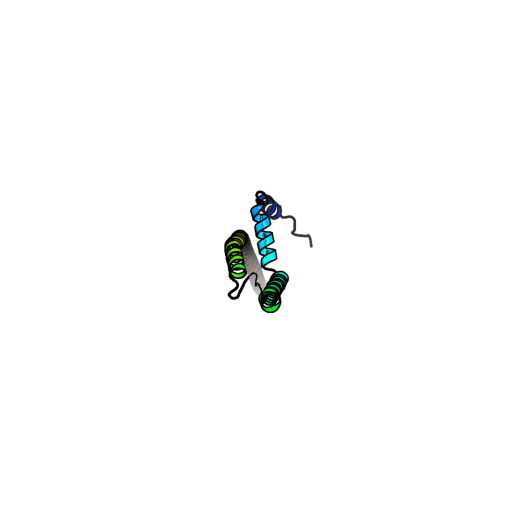4 ALA A C 1
ATOM 660 O O . ALA A 1 84 ? 7.054 11.870 -11.675 1.00 89.44 84 ALA A O 1
ATOM 661 N N . PRO A 1 85 ? 6.885 13.162 -13.497 1.00 89.94 85 PRO A N 1
ATOM 662 C CA . PRO A 1 85 ? 5.507 13.556 -13.212 1.00 89.94 85 PRO A CA 1
ATOM 663 C C . PRO A 1 85 ? 4.517 12.395 -13.340 1.00 89.94 85 PRO A C 1
ATOM 665 O O . PRO A 1 85 ? 3.571 12.336 -12.564 1.00 89.94 85 PRO A O 1
ATOM 668 N N . ILE A 1 86 ? 4.728 11.442 -14.258 1.00 85.88 86 ILE A N 1
ATOM 669 C CA . ILE A 1 86 ? 3.871 10.248 -14.377 1.00 85.88 86 ILE A CA 1
ATOM 670 C C . ILE A 1 86 ? 3.953 9.402 -13.102 1.00 85.88 86 ILE A C 1
ATOM 672 O O . ILE A 1 86 ? 2.925 8.972 -12.570 1.00 85.88 86 ILE A O 1
ATOM 676 N N . ILE A 1 87 ? 5.168 9.196 -12.587 1.00 87.00 87 ILE A N 1
ATOM 677 C CA . ILE A 1 87 ? 5.397 8.491 -11.324 1.00 87.00 87 ILE A CA 1
ATOM 678 C C . ILE A 1 87 ? 4.725 9.251 -10.177 1.00 87.00 87 ILE A C 1
ATOM 680 O O . ILE A 1 87 ? 3.974 8.638 -9.420 1.00 87.00 87 ILE A O 1
ATOM 684 N N . MET A 1 88 ? 4.909 10.572 -10.095 1.00 88.06 88 MET A N 1
ATOM 685 C CA . MET A 1 88 ? 4.291 11.416 -9.065 1.00 88.06 88 MET A CA 1
ATOM 686 C C . MET A 1 88 ? 2.755 11.379 -9.128 1.00 88.06 88 MET A C 1
ATOM 688 O O . MET A 1 88 ? 2.092 11.264 -8.103 1.00 88.06 88 MET A O 1
ATOM 692 N N . MET A 1 89 ? 2.160 11.391 -10.325 1.00 83.94 89 MET A N 1
ATOM 693 C CA . MET A 1 89 ? 0.709 11.255 -10.503 1.00 83.94 89 MET A CA 1
ATOM 694 C C . MET A 1 89 ? 0.196 9.877 -10.060 1.00 83.94 89 MET A C 1
ATOM 696 O O . MET A 1 89 ? -0.877 9.786 -9.459 1.00 83.94 89 MET A O 1
ATOM 700 N N . SER A 1 90 ? 0.940 8.799 -10.339 1.00 83.06 90 SER A N 1
ATOM 701 C CA . SER A 1 90 ? 0.586 7.451 -9.866 1.00 83.06 90 SER A CA 1
ATOM 702 C C . SER A 1 90 ? 0.736 7.332 -8.343 1.00 83.06 90 SER A C 1
ATOM 704 O O . SER A 1 90 ? -0.121 6.733 -7.692 1.00 83.06 90 SER A O 1
ATOM 706 N N . GLN A 1 91 ? 1.763 7.961 -7.760 1.00 86.75 91 GLN A N 1
ATOM 707 C CA . GLN A 1 91 ? 1.968 8.035 -6.309 1.00 86.75 91 GLN A CA 1
ATOM 708 C C . GLN A 1 91 ? 0.840 8.807 -5.616 1.00 86.75 91 GLN A C 1
ATOM 710 O O . GLN A 1 91 ? 0.176 8.229 -4.760 1.00 86.75 91 GLN A O 1
ATOM 715 N N . ASN A 1 92 ? 0.518 10.028 -6.057 1.00 86.75 92 ASN A N 1
ATOM 716 C CA . ASN A 1 92 ? -0.567 10.838 -5.486 1.00 86.75 92 ASN A CA 1
ATOM 717 C C . ASN A 1 92 ? -1.913 10.089 -5.462 1.00 86.75 92 ASN A C 1
ATOM 719 O O . ASN A 1 92 ? -2.668 10.174 -4.493 1.00 86.75 92 ASN A O 1
ATOM 723 N N . ARG A 1 93 ? -2.226 9.320 -6.518 1.00 85.56 93 ARG A N 1
ATOM 724 C CA . ARG A 1 93 ? -3.451 8.503 -6.575 1.00 85.56 93 ARG A CA 1
ATOM 725 C C . ARG A 1 93 ? -3.425 7.345 -5.572 1.00 85.56 93 ARG A C 1
ATOM 727 O O . ARG A 1 93 ? -4.454 7.062 -4.957 1.00 85.56 93 ARG A O 1
ATOM 734 N N . LYS A 1 94 ? -2.283 6.670 -5.409 1.00 85.75 94 LYS A N 1
ATOM 735 C CA . LYS A 1 94 ? -2.125 5.600 -4.411 1.00 85.75 94 LYS A CA 1
ATOM 736 C C . LYS A 1 94 ? -2.234 6.148 -2.991 1.00 85.75 94 LYS A C 1
ATOM 738 O O . LYS A 1 94 ? -3.019 5.619 -2.217 1.00 85.75 94 LYS A O 1
ATOM 743 N N . GLU A 1 95 ? -1.561 7.255 -2.694 1.00 91.00 95 GLU A N 1
ATOM 744 C CA . GLU A 1 95 ? -1.609 7.910 -1.382 1.00 91.00 95 GLU A CA 1
ATOM 745 C C . GLU A 1 95 ? -3.021 8.368 -1.007 1.00 91.00 95 GLU A C 1
ATOM 747 O O . GLU A 1 95 ? -3.463 8.150 0.120 1.00 91.00 95 GLU A O 1
ATOM 752 N N . ALA A 1 96 ? -3.774 8.942 -1.951 1.00 88.44 96 ALA A N 1
ATOM 753 C CA . ALA A 1 96 ? -5.165 9.321 -1.712 1.00 88.44 96 ALA A CA 1
ATOM 754 C C . ALA A 1 96 ? -6.030 8.109 -1.316 1.00 88.44 96 ALA A C 1
ATOM 756 O O . ALA A 1 96 ? -6.838 8.192 -0.387 1.00 88.44 96 ALA A O 1
ATOM 757 N N . LYS A 1 97 ? -5.834 6.966 -1.988 1.00 88.75 97 LYS A N 1
ATOM 758 C CA . LYS A 1 97 ? -6.531 5.714 -1.671 1.00 88.75 97 LYS A CA 1
ATOM 759 C C . LYS A 1 97 ? -6.090 5.139 -0.324 1.00 88.75 97 LYS A C 1
ATOM 761 O O . LYS A 1 97 ? -6.942 4.727 0.463 1.00 88.75 97 LYS A O 1
ATOM 766 N N . ASP A 1 98 ? -4.791 5.154 -0.044 1.00 91.88 98 ASP A N 1
ATOM 767 C CA . ASP A 1 98 ? -4.232 4.664 1.215 1.00 91.88 98 ASP A CA 1
ATOM 768 C C . ASP A 1 98 ? -4.693 5.519 2.402 1.00 91.88 98 ASP A C 1
ATOM 770 O O . ASP A 1 98 ? -5.019 4.977 3.459 1.00 91.88 98 ASP A O 1
ATOM 774 N N . ARG A 1 99 ? -4.845 6.838 2.224 1.00 93.31 99 ARG A N 1
ATOM 775 C CA . ARG A 1 99 ? -5.407 7.738 3.241 1.00 93.31 99 ARG A CA 1
ATOM 776 C C . ARG A 1 99 ? -6.847 7.379 3.596 1.00 93.31 99 ARG A C 1
ATOM 778 O O . ARG A 1 99 ? -7.171 7.300 4.777 1.00 93.31 99 ARG A O 1
ATOM 785 N N . ILE A 1 100 ? -7.702 7.159 2.595 1.00 92.12 100 ILE A N 1
ATOM 786 C CA . ILE A 1 100 ? -9.102 6.761 2.821 1.00 92.12 100 ILE A CA 1
ATOM 787 C C . ILE A 1 100 ? -9.151 5.415 3.544 1.00 92.12 100 ILE A C 1
ATOM 789 O O . ILE A 1 100 ? -9.862 5.277 4.535 1.00 92.12 100 ILE A O 1
ATOM 793 N N . ARG A 1 101 ? -8.351 4.442 3.094 1.00 92.00 101 ARG A N 1
ATOM 794 C CA . ARG A 1 101 ? -8.266 3.128 3.737 1.00 92.00 101 ARG A CA 1
ATOM 795 C C . ARG A 1 101 ? -7.843 3.238 5.202 1.00 92.00 101 ARG A C 1
ATOM 797 O O . ARG A 1 101 ? -8.479 2.650 6.065 1.00 92.00 101 ARG A O 1
ATOM 804 N N . SER A 1 102 ? -6.833 4.057 5.481 1.00 94.25 102 SER A N 1
ATOM 805 C CA . SER A 1 102 ? -6.328 4.288 6.838 1.00 94.25 102 SER A CA 1
ATOM 806 C C . SER A 1 102 ? -7.384 4.924 7.748 1.00 94.25 102 SER A C 1
ATOM 808 O O . SER A 1 102 ? -7.483 4.572 8.920 1.00 94.25 102 SER A O 1
ATOM 810 N N . GLN A 1 103 ? -8.201 5.840 7.216 1.00 94.62 103 GLN A N 1
ATOM 811 C CA . GLN A 1 103 ? -9.320 6.435 7.954 1.00 94.62 103 GLN A CA 1
ATOM 812 C C . GLN A 1 103 ? -10.409 5.408 8.271 1.00 94.62 103 GLN A C 1
ATOM 814 O O . GLN A 1 103 ? -10.886 5.357 9.401 1.00 94.62 103 GLN A O 1
ATOM 819 N N . GLN A 1 104 ? -10.763 4.557 7.309 1.00 93.94 104 GLN A N 1
ATOM 820 C CA . GLN A 1 104 ? -11.739 3.488 7.527 1.00 93.94 104 GLN A CA 1
ATOM 821 C C . GLN A 1 104 ? -11.247 2.475 8.567 1.00 93.94 104 GLN A C 1
ATOM 823 O O . GLN A 1 104 ? -11.997 2.103 9.467 1.00 93.94 104 GLN A O 1
ATOM 828 N N . ASP A 1 105 ? -9.979 2.069 8.482 1.00 95.69 105 ASP A N 1
ATOM 829 C CA . ASP A 1 105 ? -9.370 1.154 9.449 1.00 95.69 105 ASP A CA 1
ATOM 830 C C . ASP A 1 105 ? -9.358 1.768 10.862 1.00 95.69 105 ASP A C 1
ATOM 832 O O . ASP A 1 105 ? -9.643 1.077 11.844 1.00 95.69 105 ASP A O 1
ATOM 836 N N . TYR A 1 106 ? -9.109 3.079 10.971 1.00 96.25 106 TYR A N 1
ATOM 837 C CA . TYR A 1 106 ? -9.197 3.817 12.232 1.00 96.25 106 TYR A CA 1
ATOM 838 C C . TYR A 1 106 ? -10.621 3.828 12.810 1.00 96.25 106 TYR A C 1
ATOM 840 O O . TYR A 1 106 ? -10.805 3.525 13.989 1.00 96.25 106 TYR A O 1
ATOM 848 N N . GLU A 1 107 ? -11.639 4.118 11.996 1.00 96.19 107 GLU A N 1
ATOM 849 C CA . GLU A 1 107 ? -13.042 4.116 12.436 1.00 96.19 107 GLU A CA 1
ATOM 850 C C . GLU A 1 107 ? -13.503 2.728 12.905 1.00 96.19 107 GLU A C 1
ATOM 852 O O . GLU A 1 107 ? -14.192 2.606 13.922 1.00 96.19 107 GLU A O 1
ATOM 857 N N . ILE A 1 108 ? -13.098 1.671 12.194 1.00 96.06 108 ILE A N 1
ATOM 858 C CA . ILE A 1 108 ? -13.378 0.284 12.580 1.00 96.06 108 ILE A CA 1
ATOM 859 C C . ILE A 1 108 ? -12.724 -0.037 13.926 1.00 96.06 108 ILE A C 1
ATOM 861 O O . ILE A 1 108 ? -13.375 -0.625 14.791 1.00 96.06 108 ILE A O 1
ATOM 865 N N . ASN A 1 109 ? -11.466 0.367 14.121 1.00 97.12 109 ASN A N 1
ATOM 866 C CA . ASN A 1 109 ? -10.745 0.150 15.372 1.00 97.12 109 ASN A CA 1
ATOM 867 C C . ASN A 1 109 ? -11.430 0.869 16.543 1.00 97.12 109 ASN A C 1
ATOM 869 O O . ASN A 1 109 ? -11.733 0.240 17.555 1.00 97.12 109 ASN A O 1
ATOM 873 N N . LEU A 1 110 ? -11.785 2.143 16.362 1.00 97.44 110 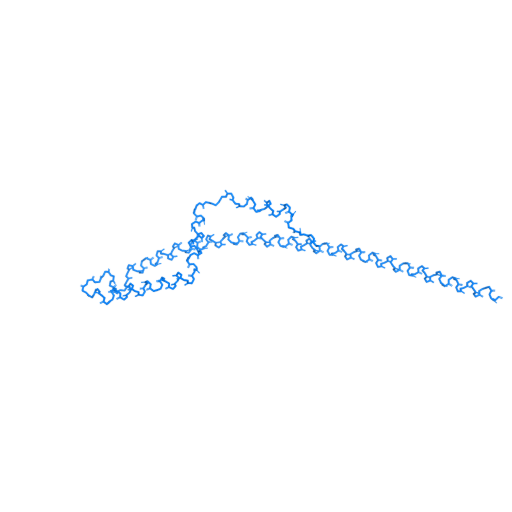LEU A N 1
ATOM 874 C CA . LEU A 1 110 ? -12.496 2.923 17.373 1.00 97.44 110 LEU A CA 1
ATOM 875 C C . LEU A 1 110 ? -13.839 2.279 17.743 1.00 97.44 110 LEU A C 1
ATOM 877 O O . LEU A 1 110 ? -14.198 2.182 18.918 1.00 97.44 110 LEU A O 1
ATOM 881 N N . LYS A 1 111 ? -14.588 1.799 16.744 1.00 97.06 111 LYS A N 1
ATOM 882 C CA . LYS A 1 111 ? -15.849 1.092 16.979 1.00 97.06 111 LYS A CA 1
ATOM 883 C C . LYS A 1 111 ? -15.632 -0.206 17.758 1.00 97.06 111 LYS A C 1
ATOM 885 O O . LYS A 1 111 ? -16.384 -0.473 18.694 1.00 97.06 111 LYS A O 1
ATOM 890 N N . ALA A 1 112 ? -14.606 -0.979 17.406 1.00 96.56 112 ALA A N 1
ATOM 891 C CA . ALA A 1 112 ? -14.247 -2.198 18.121 1.00 96.56 112 ALA A CA 1
ATOM 892 C C . ALA A 1 112 ? -13.853 -1.903 19.578 1.00 96.56 112 ALA A C 1
ATOM 894 O O . ALA A 1 112 ? -14.316 -2.599 20.480 1.00 96.56 112 ALA A O 1
ATOM 895 N N . GLU A 1 113 ? -13.082 -0.842 19.835 1.00 97.88 113 GLU A N 1
ATOM 896 C CA . GLU A 1 113 ? -12.729 -0.412 21.194 1.00 97.88 113 GLU A CA 1
ATOM 897 C C . GLU A 1 113 ? -13.983 -0.081 22.021 1.00 97.88 113 GLU A C 1
ATOM 899 O O . GLU A 1 113 ? -14.131 -0.547 23.153 1.00 97.88 113 GLU A O 1
ATOM 904 N N . LEU A 1 114 ? -14.927 0.673 21.448 1.00 97.62 114 LEU A N 1
ATOM 905 C CA . LEU A 1 114 ? -16.189 1.012 22.112 1.00 97.62 114 LEU A CA 1
ATOM 906 C C . LEU A 1 114 ? -17.058 -0.221 22.387 1.00 97.62 114 LEU A C 1
ATOM 908 O O . LEU A 1 114 ? -17.693 -0.304 23.439 1.00 97.62 114 LEU A O 1
ATOM 912 N N . GLU A 1 115 ? -17.115 -1.174 21.457 1.00 97.62 115 GLU A N 1
ATOM 913 C CA . GLU A 1 115 ? -17.836 -2.435 21.652 1.00 97.62 115 GLU A CA 1
ATOM 914 C C . GLU A 1 115 ? -17.199 -3.283 22.759 1.00 97.62 115 GLU A C 1
ATOM 916 O O . GLU A 1 115 ? -17.921 -3.787 23.622 1.00 97.62 115 GLU A O 1
ATOM 921 N N . ILE A 1 116 ? -15.866 -3.368 22.806 1.00 97.75 116 ILE A N 1
ATOM 922 C CA . ILE A 1 116 ? -15.133 -4.053 23.880 1.00 97.75 116 ILE A CA 1
ATOM 923 C C . ILE A 1 116 ? -15.404 -3.383 25.230 1.00 97.75 116 ILE A C 1
ATOM 925 O O . ILE A 1 116 ? -15.713 -4.080 26.194 1.00 97.75 116 ILE A O 1
ATOM 929 N N . ARG A 1 117 ? -15.362 -2.046 25.308 1.00 97.56 117 ARG A N 1
ATOM 930 C CA . ARG A 1 117 ? -15.662 -1.308 26.548 1.00 97.56 117 ARG A CA 1
ATOM 931 C C . ARG A 1 117 ? -17.082 -1.591 27.043 1.00 97.56 117 ARG A C 1
ATOM 933 O O . ARG A 1 117 ? -17.265 -1.903 28.214 1.00 97.56 117 ARG A O 1
ATOM 940 N N . LYS A 1 118 ? -18.074 -1.589 26.147 1.00 97.56 118 LYS A N 1
ATOM 941 C CA . LYS A 1 118 ? -19.465 -1.946 26.484 1.00 97.56 118 LYS A CA 1
ATOM 942 C C . LYS A 1 118 ? -19.609 -3.391 26.957 1.00 97.56 118 LYS A C 1
ATOM 944 O O . LYS A 1 118 ? -20.431 -3.674 27.827 1.00 97.56 118 LYS A O 1
ATOM 949 N N . LEU A 1 119 ? -18.865 -4.326 26.364 1.00 97.69 119 LEU A N 1
ATOM 950 C CA . LEU A 1 119 ? -18.844 -5.713 26.831 1.00 97.69 119 LEU A CA 1
ATOM 951 C C . LEU A 1 119 ? -18.216 -5.813 28.224 1.00 97.69 119 LEU A C 1
ATOM 953 O O . LEU A 1 119 ? -18.750 -6.538 29.057 1.00 97.69 119 LEU A O 1
ATOM 957 N N . HIS A 1 120 ? -17.147 -5.061 28.488 1.00 97.56 120 HIS A N 1
ATOM 958 C CA . HIS A 1 120 ? -16.501 -5.003 29.797 1.00 97.56 120 HIS A CA 1
ATOM 959 C C . HIS A 1 120 ? -17.459 -4.482 30.876 1.00 97.56 120 HIS A C 1
ATOM 961 O O . HIS A 1 120 ? -17.679 -5.167 31.866 1.00 97.56 120 HIS A O 1
ATOM 967 N N . GLU A 1 121 ? -18.153 -3.369 30.618 1.00 97.31 121 GLU A N 1
ATOM 968 C CA . GLU A 1 121 ? -19.172 -2.825 31.531 1.00 97.31 121 GLU A CA 1
ATOM 969 C C . GLU A 1 121 ? -20.278 -3.845 31.848 1.00 97.31 121 GLU A C 1
ATOM 971 O O . GLU A 1 121 ? -20.699 -3.986 32.996 1.00 97.31 121 GLU A O 1
ATOM 976 N N . LYS A 1 122 ? -20.742 -4.603 30.844 1.00 96.88 122 LYS A N 1
ATOM 977 C CA . LYS A 1 122 ? -21.731 -5.671 31.062 1.00 96.88 122 LYS A CA 1
ATOM 978 C C . LYS A 1 122 ? -21.171 -6.824 31.892 1.00 96.88 122 LYS A C 1
ATOM 980 O O . LYS A 1 122 ? -21.905 -7.390 32.699 1.00 96.88 122 LYS A O 1
ATOM 985 N N . ILE A 1 123 ? -19.908 -7.197 31.688 1.00 97.69 123 ILE A N 1
ATOM 986 C CA . ILE A 1 123 ? -19.243 -8.238 32.482 1.00 97.69 123 ILE A CA 1
ATOM 987 C C . ILE A 1 123 ? -19.139 -7.788 33.941 1.00 97.69 123 ILE A C 1
ATOM 989 O O . ILE A 1 123 ? -19.513 -8.560 34.822 1.00 97.69 123 ILE A O 1
ATOM 993 N N . ASP A 1 124 ? -18.738 -6.544 34.194 1.00 97.31 124 ASP A N 1
ATOM 994 C CA . ASP A 1 124 ? -18.637 -5.987 35.547 1.00 97.31 124 ASP A CA 1
ATOM 995 C C . ASP A 1 124 ? -20.003 -5.965 36.247 1.00 97.31 124 ASP A C 1
ATOM 997 O O . ASP A 1 124 ? -20.135 -6.399 37.393 1.00 97.31 124 ASP A O 1
ATOM 1001 N N . GLN A 1 125 ? -21.062 -5.554 35.538 1.00 96.38 125 GLN A N 1
ATOM 1002 C CA . GLN A 1 125 ? -22.436 -5.609 36.052 1.00 96.38 125 GLN A CA 1
ATOM 1003 C C . GLN A 1 125 ? -22.867 -7.035 36.415 1.00 96.38 125 GLN A C 1
ATOM 1005 O O . GLN A 1 125 ? -23.474 -7.257 37.466 1.00 96.38 125 GLN A O 1
ATOM 1010 N N . LEU A 1 126 ? -22.551 -8.016 35.563 1.00 96.19 126 LEU A N 1
ATOM 1011 C CA . LEU A 1 126 ? -22.844 -9.419 35.846 1.00 96.19 126 LEU A CA 1
ATOM 1012 C C . LEU A 1 126 ? -22.052 -9.918 37.060 1.00 96.19 126 LEU A C 1
ATOM 1014 O O . LEU A 1 126 ? -22.627 -10.608 37.897 1.00 96.19 126 LEU A O 1
ATOM 1018 N N . GLN A 1 127 ? -20.775 -9.556 37.194 1.00 96.81 127 GLN A N 1
ATOM 1019 C CA . GLN A 1 127 ? -19.947 -9.927 38.345 1.00 96.81 127 GLN A CA 1
ATOM 1020 C C . GLN A 1 127 ? -20.506 -9.364 39.654 1.00 96.81 127 GLN A C 1
ATOM 1022 O O . GLN A 1 127 ? -20.660 -10.116 40.616 1.00 96.81 127 GLN A O 1
ATOM 1027 N N . LEU A 1 128 ? -20.889 -8.084 39.679 1.00 96.19 128 LEU A N 1
ATOM 1028 C CA . LEU A 1 128 ? -21.526 -7.459 40.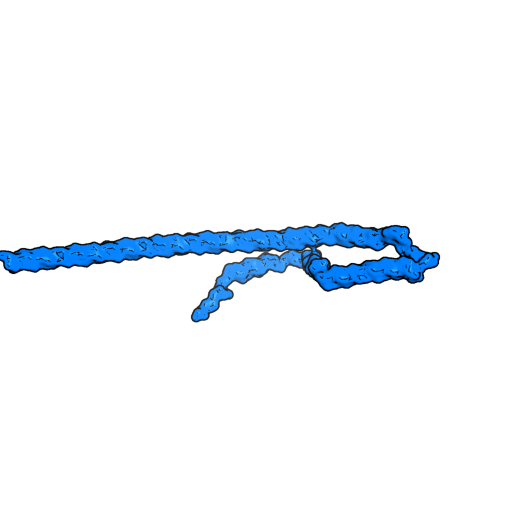843 1.00 96.19 128 LEU A CA 1
ATOM 1029 C C . LEU A 1 128 ? -22.819 -8.181 41.233 1.00 96.19 128 LEU A C 1
ATOM 1031 O O . LEU A 1 128 ? -23.019 -8.513 42.400 1.00 96.19 128 LEU A O 1
ATOM 1035 N N . HIS A 1 129 ? -23.660 -8.509 40.252 1.00 95.50 129 HIS A N 1
ATOM 1036 C CA . HIS A 1 129 ? -24.894 -9.247 40.507 1.00 95.50 129 HIS A CA 1
ATOM 1037 C C . HIS A 1 129 ? -24.638 -10.654 41.079 1.00 95.50 129 HIS A C 1
ATOM 1039 O O . HIS A 1 129 ? -25.399 -11.127 41.925 1.00 95.50 129 HIS A O 1
ATOM 1045 N N . GLN A 1 130 ? -23.571 -11.336 40.646 1.00 96.06 130 GLN A N 1
ATOM 1046 C CA . GLN A 1 130 ? -23.183 -12.630 41.218 1.00 96.06 130 GLN A CA 1
ATOM 1047 C C . GLN A 1 130 ? -22.644 -12.488 42.645 1.00 96.06 130 GLN A C 1
ATOM 1049 O O . GLN A 1 130 ? -22.994 -13.298 43.502 1.00 96.06 130 GLN A O 1
ATOM 1054 N N . LEU A 1 131 ? -21.851 -11.449 42.926 1.00 96.69 131 LEU A N 1
ATOM 1055 C CA . LEU A 1 131 ? -21.362 -11.156 44.276 1.00 96.69 131 LEU A CA 1
ATOM 1056 C C . LEU A 1 131 ? -22.520 -10.899 45.250 1.00 96.69 131 LEU A C 1
ATOM 1058 O O . LEU A 1 131 ? -22.541 -11.465 46.341 1.00 96.69 131 LEU A O 1
ATOM 1062 N N . GLU A 1 132 ? -23.526 -10.124 44.839 1.00 96.31 132 GLU A N 1
ATOM 1063 C CA . GLU A 1 132 ? -24.733 -9.903 45.646 1.00 96.31 132 GLU A CA 1
ATOM 1064 C C . GLU A 1 132 ? -25.492 -11.203 45.938 1.00 96.31 132 GLU A C 1
ATOM 1066 O O . GLU A 1 132 ? -25.978 -11.399 47.053 1.00 96.31 132 GLU A O 1
ATOM 1071 N N . LYS A 1 133 ? -25.602 -12.109 44.957 1.00 94.88 133 LYS A N 1
ATOM 1072 C CA . LYS A 1 133 ? -26.237 -13.420 45.163 1.00 94.88 133 LYS A CA 1
ATOM 1073 C C . LYS A 1 133 ? -25.465 -14.282 46.151 1.00 94.88 133 LYS A C 1
ATOM 1075 O O . LYS A 1 133 ? -26.091 -14.882 47.019 1.00 94.88 133 LYS A O 1
ATOM 1080 N N . MET A 1 134 ? -24.139 -14.330 46.033 1.00 95.38 134 MET A N 1
ATOM 1081 C CA . MET A 1 134 ? -23.294 -15.084 46.962 1.00 95.38 134 MET A CA 1
ATOM 1082 C C . MET A 1 134 ? -23.450 -14.566 48.390 1.00 95.38 134 MET A C 1
ATOM 1084 O O . MET A 1 134 ? -23.676 -15.362 49.296 1.00 95.38 134 MET A O 1
ATOM 1088 N N . LYS A 1 135 ? -23.452 -13.240 48.574 1.00 95.75 135 LYS A N 1
ATOM 1089 C CA . LYS A 1 135 ? -23.680 -12.626 49.885 1.00 95.75 135 LYS A CA 1
ATOM 1090 C C . LYS A 1 135 ? -25.043 -13.002 50.473 1.00 95.75 135 LYS A C 1
ATOM 1092 O O . LYS A 1 135 ? -25.121 -13.399 51.626 1.00 95.75 135 LYS A O 1
ATOM 1097 N N . LYS A 1 136 ? -26.118 -12.955 49.675 1.00 95.31 136 LYS A N 1
ATOM 1098 C CA . LYS A 1 136 ? -27.455 -13.382 50.135 1.00 95.31 136 LYS A CA 1
ATOM 1099 C C . LYS A 1 136 ? -27.483 -14.846 50.568 1.00 95.31 136 LYS A C 1
ATOM 1101 O O . LYS A 1 136 ? -28.167 -15.180 51.527 1.00 95.31 136 LYS A O 1
ATOM 1106 N N . ILE A 1 137 ? -26.778 -15.721 49.849 1.00 96.38 137 ILE A N 1
ATOM 1107 C CA . ILE A 1 137 ? -26.677 -17.138 50.218 1.00 96.38 137 ILE A CA 1
ATOM 1108 C C . ILE A 1 137 ? -25.930 -17.287 51.551 1.00 96.38 137 ILE A C 1
ATOM 1110 O O . ILE A 1 137 ? -26.374 -18.061 52.393 1.00 96.38 137 ILE A O 1
ATOM 1114 N N . GLU A 1 138 ? -24.844 -16.541 51.758 1.00 94.75 138 GLU A N 1
ATOM 1115 C CA . GLU A 1 138 ? -24.091 -16.520 53.019 1.00 94.75 138 GLU A CA 1
ATOM 1116 C C . GLU A 1 138 ? -24.950 -16.027 54.195 1.00 94.75 138 GLU A C 1
ATOM 1118 O O . GLU A 1 138 ? -25.015 -16.697 55.225 1.00 94.75 138 GLU A O 1
ATOM 1123 N N . ASP A 1 139 ? -25.685 -14.925 54.017 1.00 95.75 139 ASP A N 1
ATOM 1124 C CA . ASP A 1 139 ? -26.591 -14.377 55.035 1.00 95.75 139 ASP A CA 1
ATOM 1125 C C . ASP A 1 139 ? -27.664 -15.409 55.445 1.00 95.75 139 ASP A C 1
ATOM 1127 O O . ASP A 1 139 ? -27.887 -15.641 56.635 1.00 95.75 139 ASP A O 1
ATOM 1131 N N . ILE A 1 140 ? -28.270 -16.101 54.467 1.00 95.94 140 ILE A N 1
ATOM 1132 C CA . ILE A 1 140 ? -29.252 -17.173 54.716 1.00 95.94 140 ILE A CA 1
ATOM 1133 C C . ILE A 1 140 ? -28.610 -18.346 55.473 1.00 95.94 140 ILE A C 1
ATOM 1135 O O . ILE A 1 140 ? -29.228 -18.907 56.377 1.00 95.94 140 ILE A O 1
ATOM 1139 N N . GLN A 1 141 ? -27.380 -18.740 55.124 1.00 95.00 141 GLN A N 1
ATOM 1140 C CA . GLN A 1 141 ? -26.672 -19.819 55.823 1.00 95.00 141 GLN A CA 1
ATOM 1141 C C . GLN A 1 141 ? -26.393 -19.459 57.287 1.00 95.00 141 GLN A C 1
ATOM 1143 O O . GLN A 1 141 ? -26.589 -20.298 58.167 1.00 95.00 141 GLN A O 1
ATOM 1148 N N . LEU A 1 142 ? -25.978 -18.220 57.559 1.00 95.19 142 LEU A N 1
ATOM 1149 C CA . LEU A 1 142 ? -25.739 -17.732 58.918 1.00 95.19 142 LEU A CA 1
ATOM 1150 C C . LEU A 1 142 ? -27.029 -17.691 59.745 1.00 95.19 142 LEU A C 1
ATOM 1152 O O . LEU A 1 142 ? -27.032 -18.148 60.888 1.00 95.19 142 LEU A O 1
ATOM 1156 N N . GLU A 1 143 ? -28.133 -17.211 59.173 1.00 95.06 143 GLU A N 1
ATOM 1157 C CA . GLU A 1 143 ? -29.444 -17.199 59.834 1.00 95.06 143 GLU A CA 1
ATOM 1158 C C . GLU A 1 143 ? -29.919 -18.619 60.186 1.00 95.06 143 GLU A C 1
ATOM 1160 O O . GLU A 1 143 ? -30.395 -18.882 61.297 1.00 95.06 143 GLU A O 1
ATOM 1165 N N . LEU A 1 144 ? -29.715 -19.574 59.276 1.00 94.81 144 LEU A N 1
ATOM 1166 C CA . LEU A 1 144 ? -30.068 -20.974 59.498 1.00 94.81 144 LEU A CA 1
ATOM 1167 C C . LEU A 1 144 ? -29.209 -21.614 60.604 1.00 94.81 144 LEU A C 1
ATOM 1169 O O . LEU A 1 144 ? -29.734 -22.336 61.449 1.00 94.81 144 LEU A O 1
ATOM 1173 N N . LEU A 1 145 ? -27.910 -21.299 60.666 1.00 94.50 145 LEU A N 1
ATOM 1174 C CA . LEU A 1 145 ? -27.036 -21.738 61.762 1.00 94.50 145 LEU A CA 1
ATOM 1175 C C . LEU A 1 145 ? -27.455 -21.150 63.118 1.00 94.50 145 LEU A C 1
ATOM 1177 O O . LEU A 1 145 ? -27.461 -21.869 64.120 1.00 94.50 145 LEU A O 1
ATOM 1181 N N . LEU A 1 146 ? -27.818 -19.866 63.158 1.00 93.19 146 LEU A N 1
ATOM 1182 C CA . LEU A 1 146 ? -28.263 -19.199 64.383 1.00 93.19 146 LEU A CA 1
ATOM 1183 C C . LEU A 1 146 ? -29.600 -19.759 64.890 1.00 93.19 146 LEU A C 1
ATOM 1185 O O . LEU A 1 146 ? -29.733 -20.005 66.088 1.00 93.19 146 LEU A O 1
ATOM 1189 N N . SER A 1 147 ? -30.558 -20.020 63.995 1.00 92.38 147 SER A N 1
ATOM 1190 C CA . SER A 1 147 ? -31.853 -20.617 64.363 1.00 92.38 147 SER A CA 1
ATOM 1191 C C . SER A 1 147 ? -31.733 -22.064 64.860 1.00 92.38 147 SER A C 1
ATOM 1193 O O . SER A 1 147 ? -32.413 -22.452 65.813 1.00 92.38 147 SER A O 1
ATOM 1195 N N . LEU A 1 148 ? -30.837 -22.868 64.274 1.00 92.88 148 LEU A N 1
ATOM 1196 C CA . LEU A 1 148 ? -30.540 -24.210 64.783 1.00 92.88 148 LEU A CA 1
ATOM 1197 C C . LEU A 1 148 ? -29.907 -24.146 66.174 1.00 92.88 148 LEU A C 1
ATOM 1199 O O . LEU A 1 148 ? -30.321 -24.892 67.057 1.00 92.88 148 LEU A O 1
ATOM 1203 N N . ARG A 1 149 ? -28.951 -23.231 66.392 1.00 91.50 149 ARG A N 1
ATOM 1204 C CA . ARG A 1 149 ? -28.352 -23.008 67.714 1.00 91.50 149 ARG A CA 1
ATOM 1205 C C . ARG A 1 149 ? -29.420 -22.673 68.757 1.00 91.50 149 ARG A C 1
ATOM 1207 O O . ARG A 1 149 ? -29.440 -23.314 69.796 1.00 91.50 149 ARG A O 1
ATOM 1214 N N . SER A 1 150 ? -30.321 -21.733 68.469 1.00 88.69 150 SER A N 1
ATOM 1215 C CA . SER A 1 150 ? -31.348 -21.299 69.427 1.00 88.69 150 SER A CA 1
ATOM 1216 C C . SER A 1 150 ? -32.452 -22.324 69.697 1.00 88.69 150 SER A C 1
ATOM 1218 O O . SER A 1 150 ? -33.246 -22.115 70.600 1.00 88.69 150 SER A O 1
ATOM 1220 N N . THR A 1 151 ? -32.573 -23.371 68.876 1.00 84.31 151 THR A N 1
ATOM 1221 C CA . THR A 1 151 ? -33.573 -24.441 69.065 1.00 84.31 151 THR A CA 1
ATOM 1222 C C . THR A 1 151 ? -33.007 -25.617 69.871 1.00 84.31 151 THR A C 1
ATOM 1224 O O . THR A 1 151 ? -33.762 -26.444 70.377 1.00 84.31 151 THR A O 1
ATOM 1227 N N . VAL A 1 152 ? -31.677 -25.730 69.938 1.00 81.44 152 VAL A N 1
ATOM 1228 C CA . VAL A 1 152 ? -30.961 -26.791 70.666 1.00 81.44 152 VAL A CA 1
ATOM 1229 C C . VAL A 1 152 ? -30.672 -26.397 72.123 1.00 81.44 152 VAL A C 1
ATOM 1231 O O . VAL A 1 152 ? -30.502 -27.294 72.948 1.00 81.44 152 VAL A O 1
ATOM 1234 N N . ASP A 1 153 ? -30.651 -25.096 72.429 1.00 58.38 153 ASP A N 1
ATOM 1235 C CA . ASP A 1 153 ? -30.569 -24.524 73.785 1.00 58.38 153 ASP A CA 1
ATOM 1236 C C . ASP A 1 153 ? -31.971 -24.268 74.377 1.00 58.38 153 ASP A C 1
ATOM 1238 O O . ASP A 1 153 ? -32.144 -24.479 75.602 1.00 58.38 153 ASP A O 1
#

Sequence (153 aa):
MPSMSNSPLVKDTQSKQSEEATIGNILADKIAIFGGSWKFLISFAIFMAVWLIANSLIFWWNPADPYPFIFLNLILSCLSSVQAPIIMMSQNRKEAKDRIRSQQDYEINLKAELEIRKLHEKIDQLQLHQLEKMKKIEDIQLELLLSLRSTVD

Radius of gyration: 37.32 Å; chains: 1; bounding box: 68×41×114 Å